Protein AF-A0A1C2E727-F1 (afdb_monomer_lite)

Organism: NCBI:txid1566387

pLDDT: mean 91.95, std 7.65, range [57.44, 98.0]

InterPro domains:
  IPR041519 RiboL-PSP-HEPN [PF18735] (39-173)

Secondary structure (DSSP, 8-state):
------HHHHHHHHHHHHHH--SSSPPPBPTTSPBTTHHHHHHHHHHHHHHHHHHHHHHHHHHHHHH-GGG-SHHHHHHHHHT-TT--S--HHHHHHHHHTTT-S-TTTT--BTTB-HHHHHHHHHHHHHHHHHHHTT-SS-EETTEE----HHHHHHHHHHHHHHHHHHHHHHHT-

Structure (mmCIF, N/CA/C/O backbone):
data_AF-A0A1C2E727-F1
#
_entry.id   AF-A0A1C2E727-F1
#
loop_
_atom_site.group_PDB
_atom_site.id
_atom_site.type_symbol
_atom_site.label_atom_id
_atom_site.label_alt_id
_atom_site.label_comp_id
_atom_site.label_asym_id
_atom_site.label_entity_id
_atom_site.label_seq_id
_atom_site.pdbx_PDB_ins_code
_atom_site.Cartn_x
_atom_site.Cartn_y
_atom_site.Cartn_z
_atom_site.occupancy
_atom_site.B_iso_or_equiv
_atom_site.auth_seq_id
_atom_site.auth_comp_id
_atom_site.auth_asym_id
_atom_site.auth_atom_id
_atom_site.pdbx_PDB_model_num
ATOM 1 N N . MET A 1 1 ? -15.795 5.345 2.503 1.00 79.62 1 MET A N 1
ATOM 2 C CA . MET A 1 1 ? -14.641 4.595 1.997 1.00 79.62 1 MET A CA 1
ATOM 3 C C . MET A 1 1 ? -13.438 5.506 2.027 1.00 79.62 1 MET A C 1
ATOM 5 O O . MET A 1 1 ? -13.539 6.637 1.556 1.00 79.62 1 MET A O 1
ATOM 9 N N . VAL A 1 2 ? -12.370 5.053 2.669 1.00 92.00 2 VAL A N 1
ATOM 10 C CA . VAL A 1 2 ? -11.060 5.699 2.676 1.00 92.00 2 VAL A CA 1
ATOM 11 C C . VAL A 1 2 ? -10.506 5.595 1.262 1.00 92.00 2 VAL A C 1
ATOM 13 O O . VAL A 1 2 ? -10.404 4.503 0.713 1.00 92.00 2 VAL A O 1
ATOM 16 N N . ASP A 1 3 ? -10.166 6.729 0.662 1.00 93.31 3 ASP A N 1
ATOM 17 C CA . ASP A 1 3 ? -9.611 6.750 -0.687 1.00 93.31 3 ASP A CA 1
ATOM 18 C C . ASP A 1 3 ? -8.081 6.634 -0.648 1.00 93.31 3 ASP A C 1
ATOM 20 O O . ASP A 1 3 ? -7.404 7.380 0.066 1.00 93.31 3 ASP A O 1
ATOM 24 N N . LEU A 1 4 ? -7.521 5.709 -1.431 1.00 96.38 4 LEU A N 1
ATOM 25 C CA . LEU A 1 4 ? -6.081 5.651 -1.667 1.00 96.38 4 LEU A CA 1
ATOM 26 C C . LEU A 1 4 ? -5.743 6.521 -2.882 1.00 96.38 4 LEU A C 1
ATOM 28 O O . LEU A 1 4 ? -5.722 6.053 -4.020 1.00 96.38 4 LEU A O 1
ATOM 32 N N . ASN A 1 5 ? -5.401 7.785 -2.632 1.00 95.06 5 ASN A N 1
ATOM 33 C CA . ASN A 1 5 ? -5.040 8.709 -3.702 1.00 95.06 5 ASN A CA 1
ATOM 34 C C . ASN A 1 5 ? -3.652 8.391 -4.298 1.00 95.06 5 ASN A C 1
ATOM 36 O O . ASN A 1 5 ? -2.617 8.811 -3.777 1.00 95.06 5 ASN A O 1
ATOM 40 N N . LEU A 1 6 ? -3.632 7.682 -5.431 1.00 97.25 6 LEU A N 1
ATOM 41 C CA . LEU A 1 6 ? -2.419 7.321 -6.179 1.00 97.25 6 LEU A CA 1
ATOM 42 C C . LEU A 1 6 ? -1.972 8.381 -7.201 1.00 97.25 6 LEU A C 1
ATOM 44 O O . LEU A 1 6 ? -1.007 8.137 -7.925 1.00 97.25 6 LEU A O 1
ATOM 48 N N . THR A 1 7 ? -2.592 9.565 -7.235 1.00 97.19 7 THR A N 1
ATOM 49 C CA . THR A 1 7 ? -2.297 10.612 -8.235 1.00 97.19 7 THR A CA 1
ATOM 50 C C . THR A 1 7 ? -0.810 10.965 -8.287 1.00 97.19 7 THR A C 1
ATOM 52 O O . THR A 1 7 ? -0.216 10.981 -9.360 1.00 97.19 7 THR A O 1
ATOM 55 N N . TYR A 1 8 ? -0.156 11.139 -7.134 1.00 95.75 8 TYR A N 1
ATOM 56 C CA . TYR A 1 8 ? 1.280 11.453 -7.081 1.00 95.75 8 TYR A CA 1
ATOM 57 C C . TYR A 1 8 ? 2.166 10.325 -7.628 1.00 95.75 8 TYR A C 1
ATOM 59 O O . TYR A 1 8 ? 3.254 10.558 -8.153 1.00 95.75 8 TYR A O 1
ATOM 67 N N . VAL A 1 9 ? 1.715 9.075 -7.513 1.00 97.50 9 VAL A N 1
ATOM 68 C CA . VAL A 1 9 ? 2.408 7.920 -8.096 1.00 97.50 9 VAL A CA 1
ATOM 69 C C . VAL A 1 9 ? 2.218 7.917 -9.609 1.00 97.50 9 VAL A C 1
ATOM 71 O O . VAL A 1 9 ? 3.176 7.661 -10.340 1.00 97.50 9 VAL A O 1
ATOM 74 N N . ASP A 1 10 ? 1.014 8.232 -10.080 1.00 98.00 10 ASP A N 1
ATOM 75 C CA . ASP A 1 10 ? 0.690 8.313 -11.503 1.00 98.00 10 ASP A CA 1
ATOM 76 C C . ASP A 1 10 ? 1.456 9.451 -12.194 1.00 98.00 10 ASP A C 1
ATOM 78 O O . ASP A 1 10 ? 2.001 9.250 -13.283 1.00 98.00 10 ASP A O 1
ATOM 82 N N . GLU A 1 11 ? 1.614 10.597 -11.529 1.00 97.31 11 GLU A N 1
ATOM 83 C CA . GLU A 1 11 ? 2.484 11.692 -11.970 1.00 97.31 11 GLU A CA 1
ATOM 84 C C . GLU A 1 11 ? 3.935 11.224 -12.137 1.00 97.31 11 GLU A C 1
ATOM 86 O O . GLU A 1 11 ? 4.536 11.427 -13.194 1.00 97.31 11 GLU A O 1
ATOM 91 N N . LEU A 1 12 ? 4.499 10.525 -11.145 1.00 96.62 12 LEU A N 1
ATOM 92 C CA . LEU A 1 12 ? 5.867 9.996 -11.225 1.00 96.62 12 LEU A CA 1
ATOM 93 C C . LEU A 1 12 ? 6.021 8.926 -12.317 1.00 96.62 12 LEU A C 1
ATOM 95 O O . LEU A 1 12 ? 7.032 8.900 -13.025 1.00 96.62 12 LEU A O 1
ATOM 99 N N . ILE A 1 13 ? 5.021 8.059 -12.497 1.00 96.25 13 ILE A N 1
ATOM 100 C CA . ILE A 1 13 ? 4.973 7.083 -13.596 1.00 96.25 13 ILE A CA 1
ATOM 101 C C . ILE A 1 13 ? 4.969 7.806 -14.945 1.00 96.25 13 ILE A C 1
ATOM 103 O O . ILE A 1 13 ? 5.679 7.383 -15.864 1.00 96.25 13 ILE A O 1
ATOM 107 N N . ASN A 1 14 ? 4.208 8.893 -15.068 1.00 95.19 14 ASN A N 1
ATOM 108 C CA . ASN A 1 14 ? 4.157 9.697 -16.280 1.00 95.19 14 ASN A CA 1
ATOM 109 C C . ASN A 1 14 ? 5.501 10.385 -16.551 1.00 95.19 14 ASN A C 1
ATOM 111 O O . ASN A 1 14 ? 6.037 10.250 -17.648 1.00 95.19 14 ASN A O 1
ATOM 115 N N . VAL A 1 15 ? 6.114 11.014 -15.543 1.00 94.06 15 VAL A N 1
ATOM 116 C CA . VAL A 1 15 ? 7.465 11.597 -15.650 1.00 94.06 15 VAL A CA 1
ATOM 117 C C . VAL A 1 15 ? 8.474 10.537 -16.096 1.00 94.06 15 VAL A C 1
ATOM 119 O O . VAL A 1 15 ? 9.246 10.764 -17.031 1.00 94.06 15 VAL A O 1
ATOM 122 N N . ARG A 1 16 ? 8.432 9.336 -15.501 1.00 92.62 16 ARG A N 1
ATOM 123 C CA . ARG A 1 16 ? 9.297 8.219 -15.905 1.00 92.62 16 ARG A CA 1
ATOM 124 C C . ARG A 1 16 ? 9.096 7.832 -17.367 1.00 92.62 16 ARG A C 1
ATOM 126 O O . ARG A 1 16 ? 10.071 7.482 -18.035 1.00 92.62 16 ARG A O 1
ATOM 133 N N . HIS A 1 17 ? 7.854 7.819 -17.831 1.00 91.00 17 HIS A N 1
ATOM 134 C CA . HIS A 1 17 ? 7.505 7.449 -19.195 1.00 91.00 17 HIS A CA 1
ATOM 135 C C . HIS A 1 17 ? 7.933 8.516 -20.210 1.00 91.00 17 HIS A C 1
ATOM 137 O O . HIS A 1 17 ? 8.513 8.173 -21.236 1.00 91.00 17 HIS A O 1
ATOM 143 N N . VAL A 1 18 ? 7.693 9.794 -19.915 1.00 89.62 18 VAL A N 1
ATOM 144 C CA . VAL A 1 18 ? 8.036 10.923 -20.793 1.00 89.62 18 VAL A CA 1
ATOM 145 C C . VAL A 1 18 ? 9.549 11.067 -20.946 1.00 89.62 18 VAL A C 1
ATOM 147 O O . VAL A 1 18 ? 10.03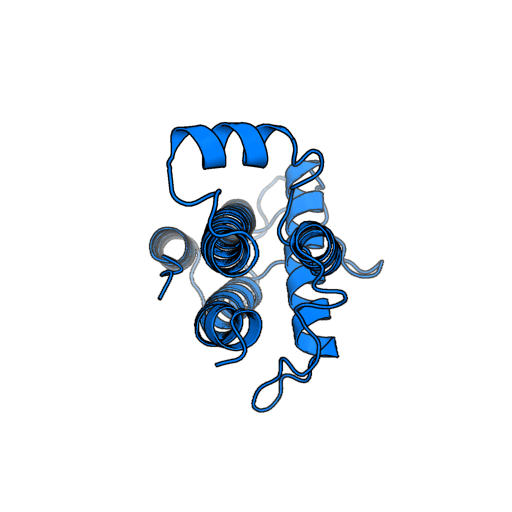7 11.184 -22.065 1.00 89.62 18 VAL A O 1
ATOM 150 N N . LEU A 1 19 ? 10.304 11.017 -19.844 1.00 88.00 19 LEU A N 1
ATOM 151 C CA . LEU A 1 19 ? 11.746 11.293 -19.874 1.00 88.00 19 LEU A CA 1
ATOM 152 C C . LEU A 1 19 ? 12.589 10.136 -20.413 1.00 88.00 19 LEU A C 1
ATOM 154 O O . LEU A 1 19 ? 13.632 10.365 -21.017 1.00 88.00 19 LEU A O 1
ATOM 158 N N . HIS A 1 20 ? 12.175 8.890 -20.168 1.00 87.12 20 HIS A N 1
ATOM 159 C CA . HIS A 1 20 ? 13.013 7.724 -20.470 1.00 87.12 20 HIS A CA 1
ATOM 160 C C . HIS A 1 20 ? 12.231 6.570 -21.118 1.00 87.12 20 HIS A C 1
ATOM 162 O O . HIS A 1 20 ? 12.625 5.403 -21.003 1.00 87.12 20 HIS A O 1
ATOM 168 N N . GLY A 1 21 ? 11.090 6.877 -21.742 1.00 82.81 21 GLY A N 1
ATOM 169 C CA . GLY A 1 21 ? 10.256 5.946 -22.503 1.00 82.81 21 GLY A CA 1
ATOM 170 C C . GLY A 1 21 ? 9.582 4.834 -21.688 1.00 82.81 21 GLY A C 1
ATOM 171 O O . GLY A 1 21 ? 9.673 4.750 -20.461 1.00 82.81 21 GLY A O 1
ATOM 172 N N . GLY A 1 22 ? 8.911 3.933 -22.412 1.00 70.69 22 GLY A N 1
ATOM 173 C CA . GLY A 1 22 ? 8.257 2.735 -21.868 1.00 70.69 22 GLY A CA 1
ATOM 174 C C . GLY A 1 22 ? 8.207 1.541 -22.830 1.00 70.69 22 GLY A C 1
ATOM 175 O O . GLY A 1 22 ? 7.514 0.565 -22.550 1.00 70.69 22 GLY A O 1
ATOM 176 N N . ALA A 1 23 ? 8.913 1.623 -23.963 1.00 66.56 23 ALA A N 1
ATOM 177 C CA . ALA A 1 23 ? 8.932 0.593 -24.999 1.00 66.56 23 ALA A CA 1
ATOM 178 C C . ALA A 1 23 ? 9.834 -0.604 -24.632 1.00 66.56 23 ALA A C 1
ATOM 180 O O . ALA A 1 23 ? 10.601 -0.562 -23.669 1.00 66.56 23 ALA A O 1
ATOM 181 N N . ARG A 1 24 ? 9.747 -1.689 -25.418 1.00 57.44 24 ARG A N 1
ATOM 182 C CA . ARG A 1 24 ? 10.639 -2.854 -25.296 1.00 57.44 24 ARG A CA 1
ATOM 183 C C . ARG A 1 24 ? 12.097 -2.417 -25.477 1.00 57.44 24 ARG A C 1
ATOM 185 O O . ARG A 1 24 ? 12.472 -1.933 -26.536 1.00 57.44 24 ARG A O 1
ATOM 192 N N . GLY A 1 25 ? 12.906 -2.630 -24.445 1.00 62.78 25 GLY A N 1
ATOM 193 C CA . GLY A 1 25 ? 14.319 -2.265 -24.413 1.00 62.78 25 GLY A CA 1
ATOM 194 C C . GLY A 1 25 ? 14.719 -1.859 -23.001 1.00 62.78 25 GLY A C 1
ATOM 195 O O . GLY A 1 25 ? 13.937 -1.254 -22.269 1.00 62.78 25 GLY A O 1
ATOM 196 N N . ALA A 1 26 ? 15.914 -2.245 -22.568 1.00 63.97 26 ALA A N 1
ATOM 197 C CA . ALA A 1 26 ? 16.374 -1.887 -21.237 1.00 63.97 26 ALA A CA 1
ATOM 198 C C . ALA A 1 26 ? 16.909 -0.436 -21.264 1.00 63.97 26 ALA A C 1
ATOM 200 O O . ALA A 1 26 ? 17.726 -0.144 -22.137 1.00 63.97 26 ALA A O 1
ATOM 201 N N . PRO A 1 27 ? 16.497 0.462 -20.343 1.00 74.56 27 PRO A N 1
ATOM 202 C CA . PRO A 1 27 ? 16.950 1.856 -20.348 1.00 74.56 27 PRO A CA 1
ATOM 203 C C . PRO A 1 27 ? 18.476 1.951 -20.299 1.00 74.56 27 PRO A C 1
ATOM 205 O O . PRO A 1 27 ? 19.122 1.073 -19.705 1.00 74.56 27 PRO A O 1
ATOM 208 N N . LYS A 1 28 ? 19.038 3.001 -20.908 1.00 80.25 28 LYS A N 1
ATOM 209 C CA . LYS A 1 28 ? 20.487 3.217 -20.994 1.00 80.25 28 LYS A CA 1
ATOM 210 C C . LYS A 1 28 ? 21.113 3.179 -19.595 1.00 80.25 28 LYS A C 1
ATOM 212 O O . LYS A 1 28 ? 20.504 3.633 -18.624 1.00 80.25 28 LYS A O 1
ATOM 217 N N . LYS A 1 29 ? 22.309 2.591 -19.486 1.00 81.06 29 LYS A N 1
ATOM 218 C CA . LYS A 1 29 ? 23.111 2.703 -18.264 1.00 81.06 29 LYS A CA 1
ATOM 219 C C . LYS A 1 29 ? 23.775 4.080 -18.223 1.00 81.06 29 LYS A C 1
ATOM 221 O O . LYS A 1 29 ? 24.360 4.493 -19.222 1.00 81.06 29 LYS A O 1
ATOM 226 N N . VAL A 1 30 ? 23.668 4.764 -17.095 1.00 81.56 30 VAL A N 1
ATOM 227 C CA . VAL A 1 30 ? 24.404 6.004 -16.812 1.00 81.56 30 VAL A CA 1
ATOM 228 C C . VAL A 1 30 ? 25.777 5.675 -16.210 1.00 81.56 30 VAL A C 1
ATOM 230 O O . VAL A 1 30 ? 26.072 4.509 -15.940 1.00 81.56 30 VAL A O 1
ATOM 233 N N . GLU A 1 31 ? 26.634 6.686 -16.046 1.00 73.12 31 GLU A N 1
ATOM 234 C CA . GLU A 1 31 ? 28.042 6.529 -15.635 1.00 73.12 31 GLU A CA 1
ATOM 235 C C . GLU A 1 31 ? 28.219 5.795 -14.298 1.00 73.12 31 GLU A C 1
ATOM 237 O O . GLU A 1 31 ? 29.166 5.032 -14.137 1.00 73.12 31 GLU A O 1
ATOM 242 N N . ASP A 1 32 ? 27.267 5.941 -13.373 1.00 71.88 32 ASP A N 1
ATOM 243 C CA . ASP A 1 32 ? 27.265 5.253 -12.074 1.00 71.88 32 ASP A CA 1
ATOM 244 C C . ASP A 1 32 ? 26.849 3.764 -12.151 1.00 71.88 32 ASP A C 1
ATOM 246 O O . ASP A 1 32 ? 26.726 3.081 -11.133 1.00 71.88 32 ASP A O 1
ATOM 250 N N . GLY A 1 33 ? 26.601 3.244 -13.359 1.00 71.88 33 GLY A N 1
ATOM 251 C CA . GLY A 1 33 ? 26.179 1.867 -13.616 1.00 71.88 33 GLY A CA 1
ATOM 252 C C . GLY A 1 33 ? 24.683 1.604 -13.410 1.00 71.88 33 GLY A C 1
ATOM 253 O O . GLY A 1 33 ? 24.203 0.519 -13.774 1.00 71.88 33 GLY A O 1
ATOM 254 N N . SER A 1 34 ? 23.927 2.572 -12.884 1.00 75.94 34 SER A N 1
ATOM 255 C CA . SER A 1 34 ? 22.469 2.512 -12.786 1.00 75.94 34 SER A CA 1
ATOM 256 C C . SER A 1 34 ? 21.808 2.730 -14.150 1.00 75.94 34 SER A C 1
ATOM 258 O O . SER A 1 34 ? 22.459 3.023 -15.152 1.00 75.94 34 SER A O 1
ATOM 260 N N . ARG A 1 35 ? 20.492 2.512 -14.231 1.00 82.19 35 ARG A N 1
ATOM 261 C CA . ARG A 1 35 ? 19.719 2.723 -15.463 1.00 82.19 35 ARG A CA 1
ATOM 262 C C . ARG A 1 35 ? 18.955 4.035 -15.394 1.00 82.19 35 ARG A C 1
ATOM 264 O O . ARG A 1 35 ? 18.420 4.381 -14.343 1.00 82.19 35 ARG A O 1
ATOM 271 N N . GLU A 1 36 ? 18.808 4.701 -16.531 1.00 85.50 36 GLU A N 1
ATOM 272 C CA . GLU A 1 36 ? 17.997 5.914 -16.640 1.00 85.50 36 GLU A CA 1
ATOM 273 C C . GLU A 1 36 ? 16.581 5.725 -16.065 1.00 85.50 36 GLU A C 1
ATOM 275 O O . GLU A 1 36 ? 15.877 4.733 -16.321 1.00 85.50 36 GLU A O 1
ATOM 280 N N . GLY A 1 37 ? 16.176 6.689 -15.239 1.00 87.44 37 GLY A N 1
ATOM 281 C CA . GLY A 1 37 ? 14.914 6.682 -14.508 1.00 87.44 37 GLY A CA 1
ATOM 282 C C . GLY A 1 37 ? 14.828 5.668 -13.361 1.00 87.44 37 GLY A C 1
ATOM 283 O O . GLY A 1 37 ? 13.730 5.437 -12.853 1.00 87.44 37 GLY A O 1
ATOM 284 N N . ALA A 1 38 ? 15.938 5.053 -12.933 1.00 89.62 38 ALA A N 1
ATOM 285 C CA . ALA A 1 38 ? 15.959 4.206 -11.738 1.00 89.62 38 ALA A CA 1
ATOM 286 C C . ALA A 1 38 ? 15.593 4.994 -10.470 1.00 89.62 38 ALA A C 1
ATOM 288 O O . ALA A 1 38 ? 14.845 4.485 -9.637 1.00 89.62 38 ALA A O 1
ATOM 289 N N . SER A 1 39 ? 16.060 6.239 -10.346 1.00 91.75 39 SER A N 1
ATOM 290 C CA . SER A 1 39 ? 15.694 7.144 -9.249 1.00 91.75 39 SER A CA 1
ATOM 291 C C . SER A 1 39 ? 14.188 7.421 -9.211 1.00 91.75 39 SER A C 1
ATOM 293 O O . SER A 1 39 ? 13.585 7.320 -8.147 1.00 91.75 39 SER A O 1
ATOM 295 N N . ILE A 1 40 ? 13.566 7.663 -10.370 1.00 94.56 40 ILE A N 1
ATOM 296 C CA . ILE A 1 40 ? 12.116 7.888 -10.480 1.00 94.56 40 ILE A CA 1
ATOM 297 C C . ILE A 1 40 ? 11.339 6.610 -10.128 1.00 94.56 40 ILE A C 1
ATOM 299 O O . ILE A 1 40 ? 10.371 6.649 -9.380 1.00 94.56 40 ILE A O 1
ATOM 303 N N . ASN A 1 41 ? 11.790 5.433 -10.575 1.00 95.06 41 ASN A N 1
ATOM 304 C CA . ASN A 1 41 ? 11.152 4.177 -10.160 1.00 95.06 41 ASN A CA 1
ATOM 305 C C .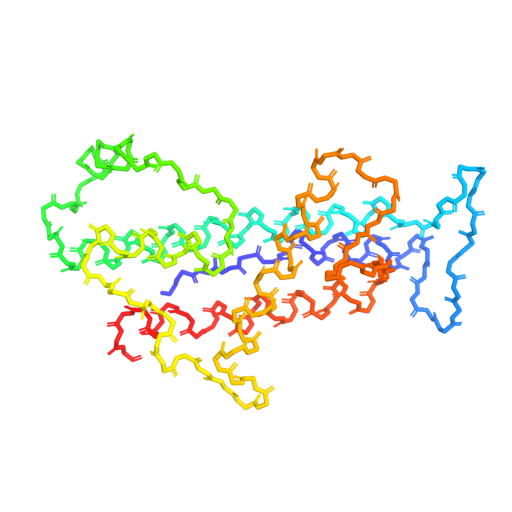 ASN A 1 41 ? 11.236 3.973 -8.638 1.00 95.06 41 ASN A C 1
ATOM 307 O O . ASN A 1 41 ? 10.275 3.519 -8.014 1.00 95.06 41 ASN A O 1
ATOM 311 N N . ARG A 1 42 ? 12.383 4.299 -8.028 1.00 95.69 42 ARG A N 1
ATOM 312 C CA . ARG A 1 42 ? 12.560 4.227 -6.573 1.00 95.69 42 ARG A CA 1
ATOM 313 C C . ARG A 1 42 ? 11.638 5.211 -5.848 1.00 95.69 42 ARG A C 1
ATOM 315 O O . ARG A 1 42 ? 11.020 4.814 -4.862 1.00 95.69 42 ARG A O 1
ATOM 322 N N . SER A 1 43 ? 11.487 6.441 -6.345 1.00 96.69 43 SER A N 1
ATOM 323 C CA . SER A 1 43 ? 10.571 7.418 -5.744 1.00 96.69 43 SER A CA 1
ATOM 324 C C . SER A 1 43 ? 9.112 6.966 -5.826 1.00 96.69 43 SER A C 1
ATOM 326 O O . SER A 1 43 ? 8.401 7.113 -4.835 1.00 96.69 43 SER A O 1
ATOM 328 N N . CYS A 1 44 ? 8.686 6.307 -6.914 1.00 97.62 44 CYS A N 1
ATOM 329 C CA . CYS A 1 44 ? 7.351 5.701 -6.985 1.00 97.62 44 CYS A CA 1
ATOM 330 C C . CYS A 1 44 ? 7.111 4.704 -5.841 1.00 97.62 44 CYS A C 1
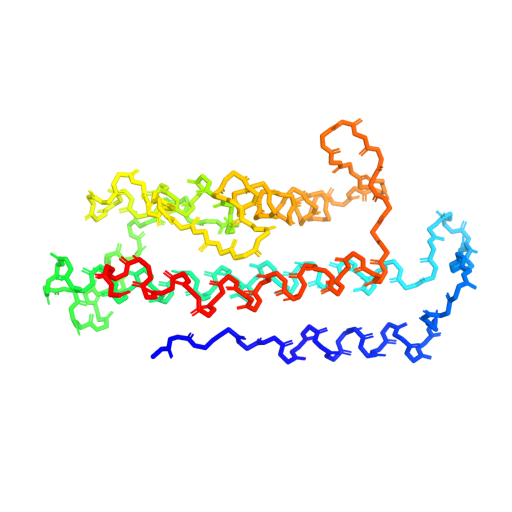ATOM 332 O O . CYS A 1 44 ? 6.045 4.717 -5.235 1.00 97.62 44 CYS A O 1
ATOM 334 N N . VAL A 1 45 ? 8.085 3.839 -5.525 1.00 97.50 45 VAL A N 1
ATOM 335 C CA . VAL A 1 45 ? 7.950 2.854 -4.432 1.00 97.50 45 VAL A CA 1
ATOM 336 C C . VAL A 1 45 ? 7.851 3.533 -3.070 1.00 97.50 45 VAL A C 1
ATOM 338 O O . VAL A 1 45 ? 7.011 3.148 -2.257 1.00 97.50 45 VAL A O 1
ATOM 341 N N . VAL A 1 46 ? 8.690 4.540 -2.820 1.00 96.62 46 VAL A N 1
ATOM 342 C CA . VAL A 1 46 ? 8.658 5.302 -1.564 1.00 96.62 46 VAL A CA 1
ATOM 343 C C . VAL A 1 46 ? 7.312 6.013 -1.405 1.00 96.62 46 VAL A C 1
ATOM 345 O O . VAL A 1 46 ? 6.687 5.880 -0.354 1.00 96.62 46 VAL A O 1
ATOM 348 N N . MET A 1 47 ? 6.832 6.679 -2.460 1.00 97.56 47 MET A N 1
ATOM 349 C CA . MET A 1 47 ? 5.537 7.365 -2.475 1.00 97.56 47 MET A CA 1
ATOM 350 C C . MET A 1 47 ? 4.373 6.386 -2.263 1.00 97.56 47 MET A C 1
ATOM 352 O O . MET A 1 47 ? 3.563 6.589 -1.364 1.00 97.56 47 MET A O 1
ATOM 356 N N . MET A 1 48 ? 4.326 5.275 -3.010 1.00 97.50 48 MET A N 1
ATOM 357 C CA . MET A 1 48 ? 3.294 4.239 -2.842 1.00 97.50 48 MET A CA 1
ATOM 358 C C . MET A 1 48 ? 3.266 3.670 -1.421 1.00 97.50 48 MET A C 1
ATOM 360 O O . MET A 1 48 ? 2.193 3.483 -0.857 1.00 97.50 48 MET A O 1
ATOM 364 N N . SER A 1 49 ? 4.433 3.390 -0.832 1.00 97.06 49 SER A N 1
ATOM 365 C CA . SER A 1 49 ? 4.527 2.869 0.536 1.00 97.06 49 SER A CA 1
ATOM 366 C C . SER A 1 49 ? 4.005 3.878 1.562 1.00 97.06 49 SER A C 1
ATOM 368 O O . SER A 1 49 ? 3.300 3.477 2.483 1.00 97.06 49 SER A O 1
ATOM 370 N N . ALA A 1 50 ? 4.300 5.170 1.394 1.00 95.94 50 ALA A N 1
ATOM 371 C CA . ALA A 1 50 ? 3.793 6.222 2.274 1.00 95.94 50 ALA A CA 1
ATOM 372 C C . ALA A 1 50 ? 2.267 6.384 2.167 1.00 95.94 50 ALA A C 1
ATOM 374 O O . ALA A 1 50 ? 1.585 6.444 3.188 1.00 95.94 50 ALA A O 1
ATOM 375 N N . LEU A 1 51 ? 1.724 6.385 0.946 1.00 97.25 51 LEU A N 1
ATOM 376 C CA . LEU A 1 51 ? 0.281 6.484 0.708 1.00 97.25 51 LEU A CA 1
ATOM 377 C C . LEU A 1 51 ? -0.472 5.272 1.273 1.00 97.25 51 LEU A C 1
ATOM 379 O O . LEU A 1 51 ? -1.470 5.444 1.966 1.00 97.25 51 LEU A O 1
ATOM 383 N N . LEU A 1 52 ? 0.039 4.053 1.062 1.00 97.75 52 LEU A N 1
ATOM 384 C CA . LEU A 1 52 ? -0.531 2.841 1.664 1.00 97.75 52 LEU A CA 1
ATOM 385 C C . LEU A 1 52 ? -0.465 2.865 3.194 1.00 97.75 52 LEU A C 1
ATOM 387 O O . LEU A 1 52 ? -1.387 2.390 3.849 1.00 97.75 52 LEU A O 1
ATOM 391 N N . GLN A 1 53 ? 0.609 3.411 3.771 1.00 95.94 53 GLN A N 1
ATOM 392 C CA . GLN A 1 53 ? 0.725 3.565 5.219 1.00 95.94 53 GLN A CA 1
ATOM 393 C C . GLN A 1 53 ? -0.369 4.487 5.770 1.00 95.94 53 GLN A C 1
ATOM 395 O O . GLN A 1 53 ? -1.017 4.135 6.753 1.00 95.94 53 GLN A O 1
ATOM 400 N N . ALA A 1 54 ? -0.590 5.638 5.132 1.00 95.62 54 ALA A N 1
ATOM 401 C CA . ALA A 1 54 ? -1.645 6.570 5.521 1.00 95.62 54 ALA A CA 1
ATOM 402 C C . ALA A 1 54 ? -3.040 5.941 5.360 1.00 95.62 54 ALA A C 1
ATOM 404 O O . ALA A 1 54 ? -3.811 5.914 6.313 1.00 95.62 54 ALA A O 1
ATOM 405 N N . TYR A 1 55 ? -3.310 5.325 4.205 1.00 97.81 55 TYR A N 1
ATOM 406 C CA . TYR A 1 55 ? -4.567 4.625 3.936 1.00 97.81 55 TYR A CA 1
ATOM 407 C C . TYR A 1 55 ? -4.884 3.560 4.998 1.00 97.81 55 TYR A C 1
ATOM 409 O O . TYR A 1 55 ? -5.973 3.554 5.566 1.00 97.81 55 TYR A O 1
ATOM 417 N N . VAL A 1 56 ? -3.932 2.676 5.326 1.00 97.56 56 VAL A N 1
ATOM 418 C CA . VAL A 1 56 ? -4.175 1.631 6.336 1.00 97.56 56 VAL A CA 1
ATOM 419 C C . VAL A 1 56 ? -4.386 2.230 7.727 1.00 97.56 56 VAL A C 1
ATOM 421 O O . VAL A 1 56 ? -5.199 1.714 8.491 1.00 97.56 56 VAL A O 1
ATOM 424 N N . GLN A 1 57 ? -3.685 3.314 8.062 1.00 96.00 57 GLN A N 1
ATOM 425 C CA . GLN A 1 57 ? -3.895 4.024 9.322 1.00 96.00 57 GLN A CA 1
ATOM 426 C C . GLN A 1 57 ? -5.320 4.589 9.423 1.00 96.00 57 GLN A C 1
ATOM 428 O O . GLN A 1 57 ? -5.932 4.492 10.488 1.00 96.00 57 GLN A O 1
ATOM 433 N N . ASP A 1 58 ? -5.867 5.119 8.332 1.00 96.69 58 ASP A N 1
ATOM 434 C CA . ASP A 1 58 ? -7.239 5.628 8.295 1.00 96.69 58 ASP A CA 1
ATOM 435 C C . ASP A 1 58 ? -8.271 4.495 8.389 1.00 96.69 58 ASP A C 1
ATOM 437 O O . ASP A 1 58 ? -9.203 4.585 9.190 1.00 96.69 58 ASP A O 1
ATOM 441 N N . VAL A 1 59 ? -8.073 3.380 7.674 1.00 97.94 59 VAL A N 1
ATOM 442 C CA . VAL A 1 59 ? -8.928 2.182 7.815 1.00 97.94 59 VAL A CA 1
ATOM 443 C C . VAL A 1 59 ? -8.889 1.653 9.249 1.00 97.94 59 VAL A C 1
ATOM 445 O O . VAL A 1 59 ? -9.929 1.347 9.837 1.00 97.94 59 VAL A O 1
ATOM 448 N N . PHE A 1 60 ? -7.700 1.592 9.852 1.00 97.00 60 PHE A N 1
ATOM 449 C CA . PHE A 1 60 ? -7.545 1.202 11.248 1.00 97.00 60 PHE A CA 1
ATOM 450 C C . PHE A 1 60 ? -8.275 2.163 12.191 1.00 97.00 60 PHE A C 1
ATOM 452 O O . PHE A 1 60 ? -8.929 1.690 13.114 1.00 97.00 60 PHE A O 1
ATOM 459 N N . LYS A 1 61 ? -8.225 3.484 11.962 1.00 96.50 61 LYS A N 1
ATOM 460 C CA . LYS A 1 61 ? -8.982 4.466 12.761 1.00 96.50 61 LYS A CA 1
ATOM 461 C C . LYS A 1 61 ? -10.475 4.152 12.753 1.00 96.50 61 LYS A C 1
ATOM 463 O O . LYS A 1 61 ? -11.088 4.135 13.819 1.00 96.50 61 LYS A O 1
ATOM 468 N N . ILE A 1 62 ? -11.045 3.862 11.584 1.00 96.62 62 ILE A N 1
ATOM 469 C CA . ILE A 1 62 ? -12.466 3.504 11.457 1.00 96.62 62 ILE A CA 1
ATOM 470 C C . ILE A 1 62 ? -12.766 2.230 12.259 1.00 96.62 62 ILE A C 1
ATOM 472 O O . ILE A 1 62 ? -13.654 2.239 13.113 1.00 96.62 62 ILE A O 1
ATOM 476 N N . CYS A 1 63 ? -11.983 1.167 12.055 1.00 97.00 63 CYS A N 1
ATOM 477 C CA . CYS A 1 63 ? -12.170 -0.107 12.757 1.00 97.00 63 CYS A CA 1
ATOM 478 C C . CYS A 1 63 ? -11.997 0.040 14.280 1.00 97.00 63 CYS A C 1
ATOM 480 O O . CYS A 1 63 ? -12.746 -0.544 15.061 1.00 97.00 63 CYS A O 1
ATOM 482 N N . ALA A 1 64 ? -11.032 0.849 14.718 1.00 96.38 64 ALA A N 1
ATOM 483 C CA . ALA A 1 64 ? -10.765 1.105 16.126 1.00 96.38 64 ALA A CA 1
ATOM 484 C C . ALA A 1 64 ? -11.909 1.869 16.797 1.00 96.38 64 ALA A C 1
ATOM 486 O O . ALA A 1 64 ? -12.277 1.521 17.913 1.00 96.38 64 ALA A O 1
ATOM 487 N N . ILE A 1 65 ? -12.503 2.863 16.130 1.00 96.12 65 ILE A N 1
ATOM 488 C CA . ILE A 1 65 ? -13.681 3.578 16.646 1.00 96.12 65 ILE A CA 1
ATOM 489 C C . ILE A 1 65 ? -14.892 2.639 16.722 1.00 96.12 65 ILE A C 1
ATOM 491 O O . ILE A 1 65 ? -15.648 2.706 17.688 1.00 96.12 65 ILE A O 1
ATOM 495 N N . GLN A 1 66 ? -15.063 1.734 15.755 1.00 94.94 66 GLN A N 1
ATOM 496 C CA . GLN A 1 66 ? -16.132 0.732 15.802 1.00 94.94 66 GLN A CA 1
ATOM 497 C C . GLN A 1 66 ? -15.951 -0.252 16.969 1.00 94.94 66 GLN A C 1
ATOM 499 O O . GLN A 1 66 ? -16.916 -0.562 17.663 1.00 94.94 66 GLN A O 1
ATOM 504 N N . ALA A 1 67 ? -14.724 -0.720 17.209 1.00 94.94 67 ALA A N 1
ATOM 505 C CA . ALA A 1 67 ? -14.414 -1.635 18.308 1.00 94.94 67 ALA A CA 1
ATOM 506 C C . ALA A 1 67 ? -14.422 -0.944 19.685 1.00 94.94 67 ALA A C 1
ATOM 508 O O . ALA A 1 67 ? -14.799 -1.548 20.689 1.00 94.94 67 ALA A O 1
ATOM 509 N N . LEU A 1 68 ? -14.003 0.322 19.740 1.00 95.00 68 LEU A N 1
ATOM 510 C CA . LEU A 1 68 ? -13.854 1.131 20.949 1.00 95.00 68 LEU A CA 1
ATOM 511 C C . LEU A 1 68 ? -14.529 2.501 20.737 1.00 95.00 68 LEU A C 1
ATOM 513 O O . LEU A 1 68 ? -13.846 3.493 20.464 1.00 95.00 68 LEU A O 1
ATOM 517 N N . PRO A 1 69 ? -15.864 2.602 20.904 1.00 95.00 69 PRO A N 1
ATOM 518 C CA . PRO A 1 69 ? -16.622 3.821 20.589 1.00 95.00 69 PRO A CA 1
ATOM 519 C C . PRO A 1 69 ? -16.194 5.083 21.352 1.00 95.00 69 PRO A C 1
ATOM 521 O O . PRO A 1 69 ? -16.489 6.197 20.927 1.00 95.00 69 PRO A O 1
ATOM 524 N N . THR A 1 70 ? -15.469 4.934 22.463 1.00 95.38 70 THR A N 1
ATOM 525 C CA . THR A 1 70 ?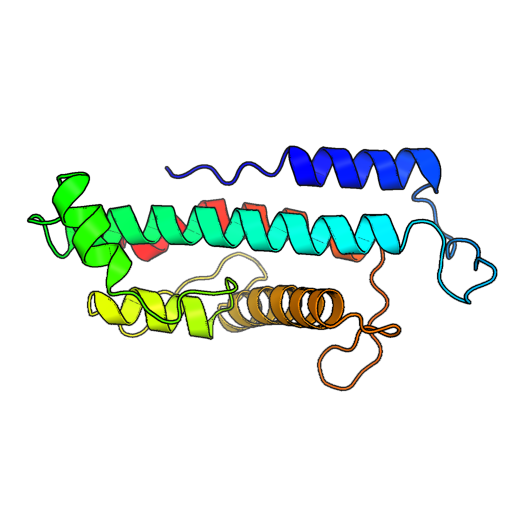 -14.896 6.051 23.231 1.00 95.38 70 THR A CA 1
ATOM 526 C C . THR A 1 70 ? -13.775 6.790 22.491 1.00 95.38 70 THR A C 1
ATOM 528 O O . THR A 1 70 ? -13.416 7.896 22.891 1.00 95.38 70 THR A O 1
ATOM 531 N N . LEU A 1 71 ? -13.238 6.230 21.399 1.00 95.12 71 LEU A N 1
ATOM 532 C CA . LEU A 1 71 ? -12.206 6.849 20.555 1.00 95.12 71 LEU A CA 1
ATOM 533 C C . LEU A 1 71 ? -12.757 7.884 19.550 1.00 95.12 71 LEU A C 1
ATOM 535 O O . LEU A 1 71 ? -12.016 8.366 18.697 1.00 95.12 71 LEU A O 1
ATOM 539 N N . ASN A 1 72 ? -14.044 8.229 19.624 1.00 92.44 72 ASN A N 1
ATOM 540 C CA . ASN A 1 72 ? -14.763 9.031 18.627 1.00 92.44 72 ASN A CA 1
ATOM 541 C C . ASN A 1 72 ? -14.419 10.536 18.581 1.00 92.44 72 ASN A C 1
ATOM 543 O O . ASN A 1 72 ? -14.907 11.232 17.694 1.00 92.44 72 ASN A O 1
ATOM 547 N N . THR A 1 73 ? -13.601 11.053 19.502 1.00 95.38 73 THR A N 1
ATOM 548 C CA . THR A 1 73 ? -13.125 12.447 19.466 1.00 95.38 73 THR A CA 1
ATOM 549 C C . THR A 1 73 ? -11.661 12.511 19.049 1.00 95.38 73 THR A C 1
ATOM 551 O O . THR A 1 73 ? -10.861 11.656 19.434 1.00 95.38 73 THR A O 1
ATOM 554 N N . ASP A 1 74 ? -11.269 13.558 18.319 1.00 93.94 74 ASP A N 1
ATOM 555 C CA . ASP A 1 74 ? -9.889 13.693 17.831 1.00 93.94 74 ASP A CA 1
ATOM 556 C C . ASP A 1 74 ? -8.854 13.764 18.962 1.00 93.94 74 ASP A C 1
ATOM 558 O O . ASP A 1 74 ? -7.755 13.230 18.821 1.00 93.94 74 ASP A O 1
ATOM 562 N N . ALA A 1 75 ? -9.203 14.358 20.108 1.00 96.00 75 ALA A N 1
ATOM 563 C CA . ALA A 1 75 ? -8.316 14.426 21.269 1.00 96.00 75 ALA A CA 1
ATOM 564 C C . ALA A 1 75 ? -8.043 13.036 21.870 1.00 96.00 75 ALA A C 1
ATOM 566 O O . ALA A 1 75 ? -6.891 12.696 22.155 1.00 96.00 75 ALA A O 1
ATOM 567 N N . VAL A 1 76 ? -9.088 12.216 22.031 1.00 95.62 76 VAL A N 1
ATOM 568 C CA . VAL A 1 76 ? -8.950 10.849 22.554 1.00 95.62 76 VAL A CA 1
ATOM 569 C C . VAL A 1 76 ? -8.243 9.959 21.534 1.00 95.62 76 VAL A C 1
ATOM 571 O O . VAL A 1 76 ? -7.328 9.222 21.905 1.00 95.62 76 VAL A O 1
ATOM 574 N N . TRP A 1 77 ? -8.588 10.080 20.249 1.00 95.31 77 TRP A N 1
ATOM 575 C CA . TRP A 1 77 ? -7.889 9.389 19.168 1.00 95.31 77 TRP A CA 1
ATOM 576 C C . TRP A 1 77 ? -6.395 9.722 19.149 1.00 95.31 77 TRP A C 1
ATOM 578 O O . TRP A 1 77 ? -5.569 8.814 19.120 1.00 95.31 77 TRP A O 1
ATOM 588 N N . ALA A 1 78 ? -6.022 11.002 19.217 1.00 94.19 78 ALA A N 1
ATOM 589 C CA . ALA A 1 78 ? -4.622 11.418 19.219 1.00 94.19 78 ALA A CA 1
ATOM 590 C C . ALA A 1 78 ? -3.859 10.858 20.431 1.00 94.19 78 ALA A C 1
ATOM 592 O O . ALA A 1 78 ? -2.724 10.395 20.289 1.00 94.19 78 ALA A O 1
ATOM 593 N N . ALA A 1 79 ? -4.482 10.853 21.614 1.00 94.56 79 ALA A N 1
ATOM 594 C CA . ALA A 1 79 ? -3.898 10.266 22.818 1.00 94.56 79 ALA A CA 1
ATOM 595 C C . ALA A 1 79 ? -3.704 8.745 22.689 1.00 94.56 79 ALA A C 1
ATOM 597 O O . ALA A 1 79 ? -2.640 8.237 23.050 1.00 94.56 79 ALA A O 1
ATOM 598 N N . TYR A 1 80 ? -4.693 8.036 22.137 1.00 94.19 80 TYR A N 1
ATOM 599 C CA . TYR A 1 80 ? -4.632 6.601 21.854 1.00 94.19 80 TYR A CA 1
ATOM 600 C C . TYR A 1 80 ? -3.552 6.274 20.814 1.00 94.19 80 TYR A C 1
ATOM 602 O O . TYR A 1 80 ? -2.670 5.450 21.064 1.00 94.19 80 TYR A O 1
ATOM 610 N N . TRP A 1 81 ? -3.556 6.978 19.681 1.00 93.56 81 TRP A N 1
ATOM 611 C CA . TRP A 1 81 ? -2.602 6.793 18.589 1.00 93.56 81 TRP A CA 1
ATOM 612 C C . TRP A 1 81 ? -1.157 7.047 19.024 1.00 93.56 81 TRP A C 1
ATOM 614 O O . TRP A 1 81 ? -0.252 6.317 18.630 1.00 93.56 81 TRP A O 1
ATOM 624 N N . LYS A 1 82 ? -0.920 8.012 19.921 1.00 91.31 82 LYS A N 1
ATOM 625 C CA . LYS A 1 82 ? 0.412 8.273 20.493 1.00 91.31 82 LYS A CA 1
ATOM 626 C C . LYS A 1 82 ? 1.000 7.063 21.235 1.00 91.31 82 LYS A C 1
ATOM 628 O O . LYS A 1 82 ? 2.222 6.953 21.339 1.00 91.31 82 LYS A O 1
ATOM 633 N N . GLN A 1 83 ? 0.163 6.155 21.739 1.00 89.38 83 GLN A N 1
ATOM 634 C CA . GLN A 1 83 ? 0.613 4.917 22.386 1.00 89.38 83 GLN A CA 1
ATOM 635 C C . GLN A 1 83 ? 0.949 3.802 21.384 1.00 89.38 83 GLN A C 1
ATOM 637 O O . GLN A 1 83 ? 1.567 2.805 21.765 1.00 89.38 83 GLN A O 1
ATOM 642 N N . MET A 1 84 ? 0.607 3.967 20.101 1.00 84.69 84 MET A N 1
ATOM 643 C CA . MET A 1 84 ? 0.861 2.994 19.033 1.00 84.69 84 MET A CA 1
ATOM 644 C C . MET A 1 84 ? 2.311 3.068 18.553 1.00 84.69 84 MET A C 1
ATOM 646 O O . MET A 1 84 ? 2.623 3.443 17.422 1.00 84.69 84 MET A O 1
ATOM 650 N N . LYS A 1 85 ? 3.236 2.698 19.443 1.00 78.50 85 LYS A N 1
ATOM 651 C CA . LYS A 1 85 ? 4.647 2.514 19.093 1.00 78.50 85 LYS A CA 1
ATOM 652 C C . LYS A 1 85 ? 4.784 1.367 18.091 1.00 78.50 85 LYS A C 1
ATOM 654 O O . LYS A 1 85 ? 4.159 0.321 18.249 1.00 78.50 85 LYS A O 1
ATOM 659 N N . GLY A 1 86 ? 5.653 1.548 17.100 1.00 71.62 86 GLY A N 1
ATOM 660 C CA . GLY A 1 86 ? 5.997 0.498 16.138 1.00 71.62 86 GLY A CA 1
ATOM 661 C C . GLY A 1 86 ? 5.104 0.428 14.899 1.00 71.62 86 GLY A C 1
ATOM 662 O O . GLY A 1 86 ? 5.363 -0.417 14.046 1.00 71.62 86 GLY A O 1
ATOM 663 N N . TRP A 1 87 ? 4.114 1.319 14.739 1.00 86.50 87 TRP A N 1
ATOM 664 C CA . TRP A 1 87 ? 3.514 1.514 13.419 1.00 86.50 87 TRP A CA 1
ATOM 665 C C . TRP A 1 87 ? 4.562 2.102 12.468 1.00 86.50 87 TRP A C 1
ATOM 667 O O . TRP A 1 87 ? 5.198 3.114 12.765 1.00 86.50 87 TRP A O 1
ATOM 677 N N . GLY A 1 88 ? 4.781 1.422 11.348 1.00 85.44 88 GLY A N 1
ATOM 678 C CA . GLY A 1 88 ? 5.849 1.721 10.405 1.00 85.44 88 GLY A CA 1
ATOM 679 C C . GLY A 1 88 ? 5.390 1.472 8.979 1.00 85.44 88 GLY A C 1
ATOM 680 O O . GLY A 1 88 ? 4.274 1.814 8.611 1.00 85.44 88 GLY A O 1
ATOM 681 N N . ASN A 1 89 ? 6.254 0.870 8.163 1.00 91.31 89 ASN A N 1
ATOM 682 C CA . ASN A 1 89 ? 5.901 0.546 6.783 1.00 91.31 89 ASN A CA 1
ATOM 683 C C . ASN A 1 89 ? 4.681 -0.413 6.724 1.00 91.31 89 ASN A C 1
ATOM 685 O O . ASN A 1 89 ? 4.509 -1.230 7.634 1.00 91.31 89 ASN A O 1
ATOM 689 N N . PRO A 1 90 ? 3.836 -0.340 5.682 1.00 94.25 90 PRO A N 1
ATOM 690 C CA . PRO A 1 90 ? 2.600 -1.119 5.583 1.00 94.25 90 PRO A CA 1
ATOM 691 C C . PRO A 1 90 ? 2.860 -2.572 5.143 1.00 94.25 90 PRO A C 1
ATOM 693 O O . PRO A 1 90 ? 2.318 -3.031 4.136 1.00 94.25 90 PRO A O 1
ATOM 696 N N . SER A 1 91 ? 3.754 -3.297 5.825 1.00 95.12 91 SER A N 1
ATOM 697 C CA . SER A 1 91 ? 3.955 -4.739 5.607 1.00 95.12 91 SER A CA 1
ATOM 698 C C . SER A 1 91 ? 2.779 -5.533 6.169 1.00 95.12 91 SER A C 1
ATOM 700 O O . SER A 1 91 ? 2.082 -5.063 7.066 1.00 95.12 91 SER A O 1
ATOM 702 N N . ALA A 1 92 ? 2.562 -6.756 5.681 1.00 95.94 92 ALA A N 1
ATOM 703 C CA . ALA A 1 92 ? 1.471 -7.590 6.182 1.00 95.94 92 ALA A CA 1
ATOM 704 C C . ALA A 1 92 ? 1.586 -7.827 7.700 1.00 95.94 92 ALA A C 1
ATOM 706 O O . ALA A 1 92 ? 0.591 -7.746 8.415 1.00 95.94 92 ALA A O 1
ATOM 707 N N . ASP A 1 93 ? 2.803 -8.030 8.209 1.00 94.19 93 ASP A N 1
ATOM 708 C CA . ASP A 1 93 ? 3.037 -8.260 9.638 1.00 94.19 93 ASP A CA 1
ATOM 709 C C . ASP A 1 93 ? 2.811 -6.999 10.480 1.00 94.19 93 ASP A C 1
ATOM 711 O O . ASP A 1 93 ? 2.220 -7.076 11.559 1.00 94.19 93 ASP A O 1
ATOM 715 N N . ASN A 1 94 ? 3.212 -5.823 9.981 1.00 95.19 94 ASN A N 1
ATOM 716 C CA . ASN A 1 94 ? 2.966 -4.556 10.673 1.00 95.19 94 ASN A CA 1
ATOM 717 C C . ASN A 1 94 ? 1.473 -4.224 10.710 1.00 95.19 94 ASN A C 1
ATOM 719 O O . ASN A 1 94 ? 0.968 -3.801 11.747 1.00 95.19 94 ASN A O 1
ATOM 723 N N . ILE A 1 95 ? 0.758 -4.454 9.607 1.00 96.75 95 ILE A N 1
ATOM 724 C CA . ILE A 1 95 ? -0.693 -4.254 9.528 1.00 96.75 95 ILE A CA 1
ATOM 725 C C . ILE A 1 95 ? -1.404 -5.222 10.479 1.00 96.75 95 ILE A C 1
ATOM 727 O O . ILE A 1 95 ? -2.220 -4.796 11.291 1.00 96.75 95 ILE A O 1
ATOM 731 N N . LYS A 1 96 ? -1.040 -6.509 10.468 1.00 95.88 96 LYS A N 1
ATOM 732 C CA . LYS A 1 96 ? -1.580 -7.498 11.411 1.00 95.88 96 LYS A CA 1
ATOM 733 C C . LYS A 1 96 ? -1.329 -7.090 12.866 1.00 95.88 96 LYS A C 1
ATOM 735 O O . LYS A 1 96 ? -2.244 -7.124 13.681 1.00 95.88 96 LYS A O 1
ATOM 740 N N . THR A 1 97 ? -0.114 -6.650 13.187 1.00 94.50 97 THR A N 1
ATOM 741 C CA . THR A 1 97 ? 0.254 -6.189 14.536 1.00 94.50 97 THR A CA 1
ATOM 742 C C . THR A 1 97 ? -0.524 -4.943 14.955 1.00 94.50 97 THR A C 1
ATOM 744 O O . THR A 1 97 ? -0.879 -4.815 16.127 1.00 94.50 97 THR A O 1
ATOM 747 N N . LEU A 1 98 ? -0.802 -4.035 14.015 1.00 95.75 98 LEU A N 1
ATOM 748 C CA . LEU A 1 98 ? -1.626 -2.857 14.256 1.00 95.75 98 LEU A CA 1
ATOM 749 C C . LEU A 1 98 ? -3.063 -3.265 14.612 1.00 95.75 98 LEU A C 1
ATOM 751 O O . LEU A 1 98 ? -3.572 -2.864 15.653 1.00 95.75 98 LEU A O 1
ATOM 755 N N . PHE A 1 99 ? -3.686 -4.121 13.805 1.00 96.25 99 PHE A N 1
ATOM 756 C CA . PHE A 1 99 ? -5.060 -4.583 14.030 1.00 96.25 99 PHE A CA 1
ATOM 757 C C . PHE A 1 99 ? -5.209 -5.484 15.266 1.00 96.25 99 PHE A C 1
ATOM 759 O O . PHE A 1 99 ? -6.240 -5.452 15.940 1.00 96.25 99 PHE A O 1
ATOM 766 N N . LEU A 1 100 ? -4.146 -6.182 15.674 1.00 95.06 100 LEU A N 1
ATOM 767 C CA . LEU A 1 100 ? -4.121 -6.915 16.941 1.00 95.06 100 LEU A CA 1
ATOM 768 C C . LEU A 1 100 ? -4.353 -5.997 18.157 1.00 95.06 100 LEU A C 1
ATOM 770 O O . LEU A 1 100 ? -4.874 -6.451 19.175 1.00 95.06 100 LEU A O 1
ATOM 774 N N . LYS A 1 101 ? -4.034 -4.696 18.064 1.00 93.12 101 LYS A N 1
ATOM 775 C CA . LYS A 1 101 ? -4.272 -3.710 19.140 1.00 93.12 101 LYS A CA 1
ATOM 776 C C . LYS A 1 101 ? -5.750 -3.467 19.437 1.00 93.12 101 LYS A C 1
ATOM 778 O O . LYS A 1 101 ? -6.059 -2.955 20.510 1.00 93.12 101 LYS A O 1
ATOM 783 N N . ILE A 1 102 ? -6.635 -3.847 18.517 1.00 94.75 102 ILE A N 1
ATOM 784 C CA . ILE A 1 102 ? -8.093 -3.791 18.684 1.00 94.75 102 ILE A CA 1
ATOM 785 C C . ILE A 1 102 ? -8.721 -5.192 18.741 1.00 94.75 102 ILE A C 1
ATOM 787 O O . ILE A 1 102 ? -9.925 -5.338 18.571 1.00 94.75 102 ILE A O 1
ATOM 791 N N . GLY A 1 103 ? -7.915 -6.232 18.988 1.00 95.00 103 GLY A N 1
ATOM 792 C CA . GLY A 1 103 ? -8.391 -7.607 19.162 1.00 95.00 103 GLY A CA 1
ATOM 793 C C . GLY A 1 103 ? -8.602 -8.395 17.867 1.00 95.00 103 GLY A C 1
ATOM 794 O O . GLY A 1 103 ? -9.016 -9.550 17.930 1.00 95.00 103 GLY A O 1
ATOM 795 N N . VAL A 1 104 ? -8.279 -7.829 16.700 1.00 96.12 104 VAL A N 1
ATOM 796 C CA . VAL A 1 104 ? -8.356 -8.547 15.420 1.00 96.12 104 VAL A CA 1
ATOM 797 C C . VAL A 1 104 ? -7.077 -9.364 15.236 1.00 96.12 104 VAL A C 1
ATOM 799 O O . VAL A 1 104 ? -6.008 -8.818 14.963 1.00 96.12 104 VAL A O 1
ATOM 802 N N . SER A 1 105 ? -7.176 -10.683 15.420 1.00 94.56 105 SER A N 1
ATOM 803 C CA . SER A 1 105 ? -6.020 -11.589 15.410 1.00 94.56 105 SER A CA 1
ATOM 804 C C . SER A 1 105 ? -5.324 -11.654 14.051 1.00 94.56 105 SER A C 1
ATOM 806 O O . SER A 1 105 ? -4.094 -11.703 14.003 1.00 94.56 105 SER A O 1
ATOM 808 N N . ASP A 1 106 ? -6.086 -11.635 12.955 1.00 95.69 106 ASP A N 1
ATOM 809 C CA . ASP A 1 106 ? -5.561 -11.580 11.597 1.00 95.69 106 ASP A CA 1
ATOM 810 C C . ASP A 1 106 ? -6.514 -10.852 10.636 1.00 95.69 106 ASP A C 1
ATOM 812 O O . ASP A 1 106 ? -7.431 -11.441 10.079 1.00 95.69 106 ASP A O 1
ATOM 816 N N . VAL A 1 107 ? -6.262 -9.560 10.411 1.00 97.19 107 VAL A N 1
ATOM 817 C CA . VAL A 1 107 ? -7.078 -8.698 9.527 1.00 97.19 107 VAL A CA 1
ATOM 818 C C . VAL A 1 107 ? -7.023 -9.097 8.048 1.00 97.19 107 VAL A C 1
ATOM 820 O O . VAL A 1 107 ? -7.739 -8.544 7.226 1.00 97.19 107 VAL A O 1
ATOM 823 N N . PHE A 1 108 ? -6.143 -10.023 7.673 1.00 97.75 108 PHE A N 1
ATOM 824 C CA . PHE A 1 108 ? -6.096 -10.534 6.311 1.00 97.75 108 PHE A CA 1
ATOM 825 C C . PHE A 1 108 ? -6.882 -11.835 6.158 1.00 97.75 108 PHE A C 1
ATOM 827 O O . PHE A 1 108 ? -6.967 -12.316 5.033 1.00 97.75 108 PHE A O 1
ATOM 834 N N . ASP A 1 109 ? -7.364 -12.475 7.224 1.00 96.62 109 ASP A N 1
ATOM 835 C CA . ASP A 1 109 ? -7.977 -13.798 7.095 1.00 96.62 109 ASP A CA 1
ATOM 836 C C . ASP A 1 109 ? -9.214 -13.767 6.188 1.00 96.62 109 ASP A C 1
ATOM 838 O O . ASP A 1 109 ? -10.148 -13.014 6.418 1.00 96.62 109 ASP A O 1
ATOM 842 N N . GLY A 1 110 ? -9.206 -14.566 5.119 1.00 95.56 110 GLY A N 1
ATOM 843 C CA . GLY A 1 110 ? -10.239 -14.540 4.078 1.00 95.56 110 GLY A CA 1
ATOM 844 C C . GLY A 1 110 ? -10.065 -13.469 2.987 1.00 95.56 110 GLY A C 1
ATOM 845 O O . GLY A 1 110 ? -10.696 -13.587 1.933 1.00 95.56 110 GLY A O 1
ATOM 846 N N . LEU A 1 111 ? -9.1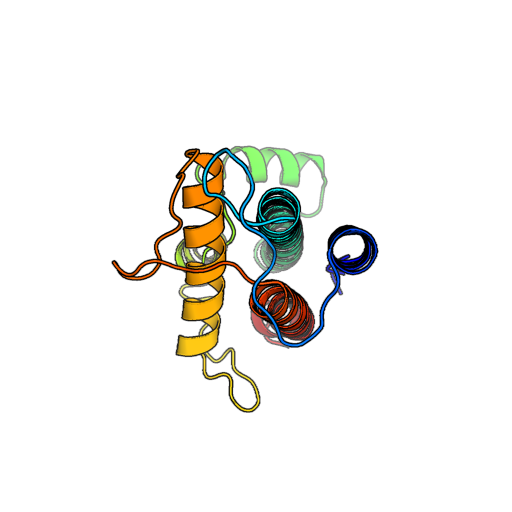71 -12.480 3.143 1.00 97.50 111 LEU A N 1
ATOM 847 C CA . LEU A 1 111 ? -8.932 -11.469 2.104 1.00 97.50 111 LEU A CA 1
ATOM 848 C C . LEU A 1 111 ? -8.313 -12.105 0.859 1.00 97.50 111 LEU A C 1
ATOM 850 O O . LEU A 1 111 ? -7.161 -12.553 0.866 1.00 97.50 111 LEU A O 1
ATOM 854 N N . SER A 1 112 ? -9.065 -12.109 -0.233 1.00 97.06 112 SER A N 1
ATOM 855 C CA . SER A 1 112 ? -8.617 -12.605 -1.529 1.00 97.06 112 SER A CA 1
ATOM 856 C C . SER A 1 112 ? -9.464 -12.024 -2.654 1.00 97.06 112 SER A C 1
ATOM 858 O O . SER A 1 112 ? -10.537 -11.466 -2.431 1.00 97.06 112 SER A O 1
ATOM 860 N N . TRP A 1 113 ? -8.974 -12.138 -3.883 1.00 96.25 113 TRP A N 1
ATOM 861 C CA . TRP A 1 113 ? -9.756 -11.836 -5.078 1.00 96.25 113 TRP A CA 1
ATOM 862 C C . TRP A 1 113 ? -9.267 -12.664 -6.264 1.00 96.25 113 TRP A C 1
ATOM 864 O O . TRP A 1 113 ? -8.339 -13.470 -6.147 1.00 96.25 113 TRP A O 1
ATOM 874 N N . ARG A 1 114 ? -9.908 -12.493 -7.428 1.00 94.69 114 ARG A N 1
ATOM 875 C CA . ARG A 1 114 ? -9.594 -13.254 -8.644 1.00 94.69 114 ARG A CA 1
ATOM 876 C C . ARG A 1 114 ? -8.090 -13.223 -8.933 1.00 94.69 114 ARG A C 1
ATOM 878 O O . ARG A 1 114 ? -7.515 -12.158 -9.135 1.00 94.69 114 ARG A O 1
ATOM 885 N N . ASN A 1 115 ? -7.481 -14.409 -8.996 1.00 92.25 115 ASN A N 1
ATOM 886 C CA . ASN A 1 115 ? -6.047 -14.614 -9.234 1.00 92.25 115 ASN A CA 1
ATOM 887 C C . ASN A 1 115 ? -5.115 -13.964 -8.185 1.00 92.25 115 ASN A C 1
ATOM 889 O O . ASN A 1 115 ? -3.947 -13.706 -8.475 1.00 92.25 115 ASN A O 1
ATOM 893 N N . CYS A 1 116 ? -5.611 -13.694 -6.977 1.00 95.88 116 CYS A N 1
ATOM 894 C CA . CYS A 1 116 ? -4.840 -13.144 -5.866 1.00 95.88 116 CYS A CA 1
ATOM 895 C C . CYS A 1 116 ? -5.303 -13.792 -4.546 1.00 95.88 116 CYS A C 1
ATOM 897 O O . CYS A 1 116 ? -6.133 -13.222 -3.830 1.00 95.88 116 CYS A O 1
ATOM 899 N N . PRO A 1 117 ? -4.824 -15.011 -4.227 1.00 96.62 117 PRO A N 1
ATOM 900 C CA . PRO A 1 117 ? -5.109 -15.638 -2.940 1.00 96.62 117 PRO A CA 1
ATOM 901 C C . PRO A 1 117 ? -4.459 -14.847 -1.799 1.00 96.62 117 PRO A C 1
ATOM 903 O O . PRO A 1 117 ? -3.514 -14.086 -2.022 1.00 96.62 117 PRO A O 1
ATOM 906 N N . ASN A 1 118 ? -4.903 -15.077 -0.562 1.00 96.62 118 ASN A N 1
ATOM 907 C CA . ASN A 1 118 ? -4.421 -14.341 0.610 1.00 96.62 118 ASN A CA 1
ATOM 908 C C . ASN A 1 118 ? -2.889 -14.329 0.759 1.00 96.62 118 ASN A C 1
ATOM 910 O O . ASN A 1 118 ? -2.278 -13.298 1.040 1.00 96.62 118 ASN A O 1
ATOM 914 N N . THR A 1 119 ? -2.242 -15.462 0.481 1.00 96.44 119 THR A N 1
ATOM 915 C CA . THR A 1 119 ? -0.777 -15.582 0.474 1.00 96.44 119 THR A CA 1
ATOM 916 C C . THR A 1 119 ? -0.113 -14.616 -0.511 1.00 96.44 119 THR A C 1
ATOM 918 O O . THR A 1 119 ? 0.932 -14.042 -0.2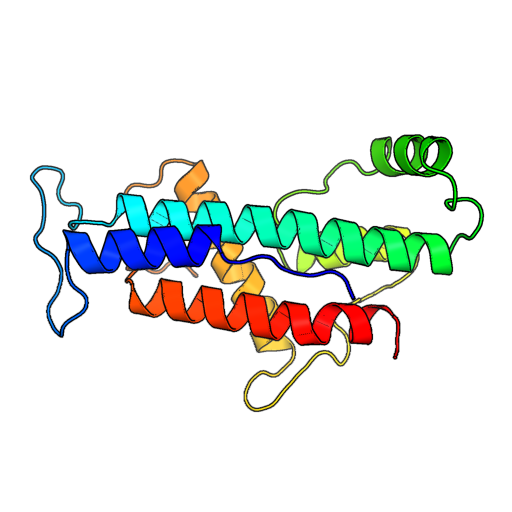07 1.00 96.44 119 THR A O 1
ATOM 921 N N . THR A 1 120 ? -0.735 -14.374 -1.668 1.00 96.38 120 THR A N 1
ATOM 922 C CA . THR A 1 120 ? -0.251 -13.415 -2.673 1.00 96.38 120 THR A CA 1
ATOM 923 C C . THR A 1 120 ? -0.463 -11.972 -2.229 1.00 96.38 120 THR A C 1
ATOM 925 O O . THR A 1 120 ? 0.428 -11.153 -2.448 1.00 96.38 120 THR A O 1
ATOM 928 N N . VAL A 1 121 ? -1.580 -11.659 -1.562 1.00 96.94 121 VAL A N 1
ATOM 929 C CA . VAL A 1 121 ? -1.825 -10.334 -0.957 1.00 96.94 121 VAL A CA 1
ATOM 930 C C . VAL A 1 121 ? -0.686 -9.982 0.001 1.00 96.94 121 VAL A C 1
ATOM 932 O O . VAL A 1 121 ? 0.029 -8.994 -0.186 1.00 96.94 121 VAL A O 1
ATOM 935 N N . ARG A 1 122 ? -0.433 -10.858 0.980 1.00 97.06 122 ARG A N 1
ATOM 936 C CA . ARG A 1 122 ? 0.641 -10.662 1.963 1.00 97.06 122 ARG A CA 1
ATOM 937 C C . ARG A 1 122 ? 2.011 -10.569 1.300 1.00 97.06 122 ARG A C 1
ATOM 939 O O . ARG A 1 122 ? 2.784 -9.663 1.604 1.00 97.06 122 ARG A O 1
ATOM 946 N N . SER A 1 123 ? 2.297 -11.474 0.364 1.00 95.25 123 SER A N 1
ATOM 947 C CA . SER A 1 123 ? 3.573 -11.503 -0.354 1.00 95.25 123 SER A CA 1
ATOM 948 C C . SER A 1 123 ? 3.830 -10.203 -1.122 1.00 95.25 123 SER A C 1
ATOM 950 O O . SER A 1 123 ? 4.929 -9.659 -1.031 1.00 95.25 123 SER A O 1
ATOM 952 N N . ARG A 1 124 ? 2.825 -9.644 -1.810 1.00 95.38 124 ARG A N 1
ATOM 953 C CA . ARG A 1 124 ? 2.968 -8.385 -2.561 1.00 95.38 124 ARG A CA 1
ATOM 954 C C . ARG A 1 124 ? 3.178 -7.173 -1.655 1.00 95.38 124 ARG A C 1
ATOM 956 O O . ARG A 1 124 ? 4.044 -6.355 -1.967 1.00 95.38 124 ARG A O 1
ATOM 963 N N . LEU A 1 125 ? 2.463 -7.075 -0.527 1.00 95.81 125 LEU A N 1
ATOM 964 C CA . LEU A 1 125 ? 2.733 -6.040 0.487 1.00 95.81 125 LEU A CA 1
ATOM 965 C C . LEU A 1 125 ? 4.161 -6.162 1.017 1.00 95.81 125 LEU A C 1
ATOM 967 O O . LEU A 1 125 ? 4.906 -5.182 1.036 1.00 95.81 125 LEU A O 1
ATOM 971 N N . ASN A 1 126 ? 4.574 -7.365 1.406 1.00 94.75 126 ASN A N 1
ATOM 972 C CA . ASN A 1 126 ? 5.913 -7.590 1.942 1.00 94.75 126 ASN A CA 1
ATOM 973 C C . ASN A 1 126 ? 6.994 -7.280 0.903 1.00 94.75 126 ASN A C 1
ATOM 975 O O . ASN A 1 126 ? 7.984 -6.631 1.233 1.00 94.75 126 ASN A O 1
ATOM 979 N N . GLN A 1 127 ? 6.780 -7.644 -0.361 1.00 95.00 127 GLN A N 1
ATOM 980 C CA . GLN A 1 127 ? 7.695 -7.327 -1.450 1.00 95.00 127 GLN A CA 1
ATOM 981 C C . GLN A 1 127 ? 7.833 -5.815 -1.665 1.00 95.00 127 GLN A C 1
ATOM 983 O O . GLN A 1 127 ? 8.957 -5.321 -1.768 1.00 95.00 127 GLN A O 1
ATOM 988 N N . LEU A 1 128 ? 6.723 -5.069 -1.705 1.00 95.19 128 LEU A N 1
ATOM 989 C CA . LEU A 1 128 ? 6.752 -3.610 -1.837 1.00 95.19 128 LEU A CA 1
ATOM 990 C C . LEU A 1 128 ? 7.563 -2.971 -0.700 1.00 95.19 128 LEU A C 1
ATOM 992 O O . LEU A 1 128 ? 8.429 -2.131 -0.946 1.00 95.19 128 LEU A O 1
ATOM 996 N N . ASN A 1 129 ? 7.321 -3.404 0.538 1.00 93.62 129 ASN A N 1
ATOM 997 C CA . ASN A 1 129 ? 8.009 -2.871 1.711 1.00 93.62 129 ASN A CA 1
ATOM 998 C C . ASN A 1 129 ? 9.478 -3.280 1.777 1.00 93.62 129 ASN A C 1
ATOM 1000 O O . ASN A 1 129 ? 10.312 -2.469 2.171 1.00 93.62 129 ASN A O 1
ATOM 1004 N N . HIS A 1 130 ? 9.820 -4.493 1.349 1.00 93.62 130 HIS A N 1
ATOM 1005 C CA . HIS A 1 130 ? 11.206 -4.930 1.256 1.00 93.62 130 HIS A CA 1
ATOM 1006 C C . HIS A 1 130 ? 11.985 -4.045 0.275 1.00 93.62 130 HIS A C 1
ATOM 1008 O O . HIS A 1 130 ? 13.017 -3.485 0.642 1.00 93.62 130 HIS A O 1
ATOM 1014 N N . VAL A 1 131 ? 11.427 -3.796 -0.918 1.00 95.06 131 VAL A N 1
ATOM 1015 C CA . VAL A 1 131 ? 12.016 -2.866 -1.895 1.00 95.06 131 VAL A CA 1
ATOM 1016 C C . VAL A 1 131 ? 12.130 -1.453 -1.313 1.00 95.06 131 VAL A C 1
ATOM 1018 O O . VAL A 1 131 ? 13.186 -0.830 -1.433 1.00 95.06 131 VAL A O 1
ATOM 1021 N N . ARG A 1 132 ? 11.086 -0.943 -0.646 1.00 94.69 132 ARG A N 1
ATOM 1022 C CA . ARG A 1 132 ? 11.111 0.377 0.006 1.00 94.69 132 ARG A CA 1
ATOM 1023 C C . ARG A 1 132 ? 12.196 0.473 1.076 1.00 94.69 132 ARG A C 1
ATOM 1025 O O . ARG A 1 132 ? 12.888 1.484 1.131 1.00 94.69 132 ARG A O 1
ATOM 1032 N N . ASN A 1 133 ? 12.363 -0.550 1.910 1.00 93.38 133 ASN A N 1
ATOM 1033 C CA . ASN A 1 133 ? 13.392 -0.570 2.948 1.00 93.38 133 ASN A CA 1
ATOM 1034 C C . ASN A 1 133 ? 14.795 -0.607 2.331 1.00 93.38 133 ASN A C 1
ATOM 1036 O O . ASN A 1 133 ? 15.648 0.168 2.753 1.00 93.38 133 ASN A O 1
ATOM 1040 N N . SER A 1 134 ? 15.029 -1.407 1.284 1.00 92.81 134 SER A N 1
ATOM 1041 C CA . SER A 1 134 ? 16.304 -1.374 0.549 1.00 92.81 134 SER A CA 1
ATOM 1042 C C . SER A 1 134 ? 16.610 0.022 -0.004 1.00 92.81 134 SER A C 1
ATOM 1044 O O . SER A 1 134 ? 17.742 0.486 0.103 1.00 92.81 134 SER A O 1
ATOM 1046 N N . ILE A 1 135 ? 15.606 0.716 -0.554 1.00 93.69 135 ILE A N 1
ATOM 1047 C CA . ILE A 1 135 ? 15.760 2.098 -1.036 1.00 93.69 135 ILE A CA 1
ATOM 1048 C C . ILE A 1 135 ? 16.094 3.045 0.120 1.00 93.69 135 ILE A C 1
ATOM 1050 O O . ILE A 1 135 ? 17.030 3.831 0.005 1.00 93.69 135 ILE A O 1
ATOM 1054 N N . ALA A 1 136 ? 15.360 2.960 1.232 1.00 90.81 136 ALA A N 1
ATOM 1055 C CA . ALA A 1 136 ? 15.558 3.817 2.400 1.00 90.81 136 ALA A CA 1
ATOM 1056 C C . ALA A 1 136 ? 16.943 3.640 3.045 1.00 90.81 136 ALA A C 1
ATOM 1058 O O . ALA A 1 136 ? 17.504 4.601 3.561 1.00 90.81 136 ALA A O 1
ATOM 1059 N N . HIS A 1 137 ? 17.516 2.436 2.975 1.00 91.38 137 HIS A N 1
ATOM 1060 C CA . HIS A 1 137 ? 18.880 2.150 3.427 1.00 91.38 137 HIS A CA 1
ATOM 1061 C C . HIS A 1 137 ? 19.961 2.447 2.372 1.00 91.38 137 HIS A C 1
ATOM 1063 O O . HIS A 1 137 ? 21.127 2.129 2.590 1.00 91.38 137 HIS A O 1
ATOM 1069 N N . GLY A 1 138 ? 19.602 3.048 1.233 1.00 87.38 138 GLY A N 1
ATOM 1070 C CA . GLY A 1 138 ? 20.563 3.465 0.210 1.00 87.38 138 GLY A CA 1
ATOM 1071 C C . GLY A 1 138 ? 21.158 2.317 -0.608 1.00 87.38 138 GLY A C 1
ATOM 1072 O O . GLY A 1 138 ? 22.240 2.468 -1.168 1.00 87.38 138 GLY A O 1
ATOM 1073 N N . ALA A 1 139 ? 20.484 1.165 -0.697 1.00 86.31 139 ALA A N 1
ATOM 1074 C CA . ALA A 1 139 ? 21.016 0.009 -1.412 1.00 86.31 139 ALA A CA 1
ATOM 1075 C C . ALA A 1 139 ? 21.224 0.306 -2.909 1.00 86.31 139 ALA A C 1
ATOM 1077 O O . ALA A 1 139 ? 20.279 0.619 -3.643 1.00 86.31 139 ALA A O 1
ATOM 1078 N N . THR A 1 140 ? 22.460 0.141 -3.388 1.00 81.81 140 THR A N 1
ATOM 1079 C CA . THR A 1 140 ? 22.812 0.285 -4.810 1.00 81.81 140 THR A CA 1
ATOM 1080 C C . THR A 1 140 ? 22.106 -0.767 -5.664 1.00 81.81 140 THR A C 1
ATOM 1082 O O . THR A 1 140 ? 21.525 -0.432 -6.697 1.00 81.81 140 THR A O 1
ATOM 1085 N N . VAL A 1 141 ? 22.072 -2.014 -5.186 1.00 84.69 141 VAL A N 1
ATOM 1086 C CA . VAL A 1 141 ? 21.339 -3.135 -5.788 1.00 84.69 141 VAL A CA 1
ATOM 1087 C C . VAL A 1 141 ? 20.157 -3.478 -4.891 1.00 84.69 141 VAL A C 1
ATOM 1089 O O . VAL A 1 141 ? 20.317 -3.732 -3.700 1.00 84.69 141 VAL A O 1
ATOM 1092 N N . LEU A 1 142 ? 18.954 -3.467 -5.462 1.00 89.00 142 LEU A N 1
ATOM 1093 C CA . LEU A 1 142 ? 17.754 -3.899 -4.752 1.00 89.00 142 LEU A CA 1
ATOM 1094 C C . LEU A 1 142 ? 17.732 -5.423 -4.740 1.00 89.00 142 LEU A C 1
ATOM 1096 O O . LEU A 1 142 ? 17.984 -6.033 -5.776 1.00 89.00 142 LEU A O 1
ATOM 1100 N N . ARG A 1 143 ? 17.395 -6.029 -3.605 1.00 84.44 143 ARG A N 1
ATOM 1101 C CA . ARG A 1 143 ? 17.203 -7.478 -3.495 1.00 84.44 143 ARG A CA 1
ATOM 1102 C C . ARG A 1 143 ? 15.786 -7.767 -3.031 1.00 84.44 143 ARG A C 1
ATOM 1104 O O . ARG A 1 143 ? 15.182 -6.919 -2.390 1.00 84.44 143 ARG A O 1
ATOM 1111 N N . VAL A 1 144 ? 15.244 -8.914 -3.419 1.00 85.62 144 VAL A N 1
ATOM 1112 C CA . VAL A 1 144 ? 13.981 -9.482 -2.924 1.00 85.62 144 VAL A CA 1
ATOM 1113 C C . VAL A 1 144 ? 14.190 -10.988 -2.847 1.00 85.62 144 VAL A C 1
ATOM 1115 O O . VAL A 1 144 ? 14.565 -11.582 -3.855 1.00 85.62 144 VAL A O 1
ATOM 1118 N N . ASN A 1 145 ? 13.933 -11.600 -1.686 1.00 82.44 145 ASN A N 1
ATOM 1119 C CA . ASN A 1 145 ? 14.128 -13.041 -1.456 1.00 82.44 145 ASN A CA 1
ATOM 1120 C C . ASN A 1 145 ? 15.530 -13.511 -1.888 1.00 82.44 145 ASN A C 1
ATOM 1122 O O . ASN A 1 145 ? 15.664 -14.411 -2.712 1.00 82.44 145 ASN A O 1
ATOM 1126 N N . ASP A 1 146 ? 16.562 -12.812 -1.410 1.00 81.88 146 ASP A N 1
ATOM 1127 C CA . ASP A 1 146 ? 17.976 -13.077 -1.709 1.00 81.88 146 ASP A CA 1
ATOM 1128 C C . ASP A 1 146 ? 18.383 -13.004 -3.191 1.00 81.88 146 ASP A C 1
ATOM 1130 O O . ASP A 1 146 ? 19.531 -13.288 -3.529 1.00 81.88 146 ASP A O 1
ATOM 1134 N N . ALA A 1 147 ? 17.513 -12.519 -4.077 1.00 85.94 147 ALA A N 1
ATOM 1135 C CA . ALA A 1 147 ? 17.807 -12.336 -5.494 1.00 85.94 147 ALA A CA 1
ATOM 1136 C C . ALA A 1 147 ? 17.851 -10.855 -5.885 1.00 85.94 147 ALA A C 1
ATOM 1138 O O . ALA A 1 147 ? 17.090 -10.039 -5.358 1.00 85.94 147 ALA A O 1
ATOM 1139 N N . ASP A 1 148 ? 18.710 -10.518 -6.848 1.00 89.19 148 ASP A N 1
ATOM 1140 C CA . ASP A 1 148 ? 18.758 -9.185 -7.447 1.00 89.19 148 ASP A CA 1
ATOM 1141 C C . ASP A 1 148 ? 17.411 -8.829 -8.078 1.00 89.19 148 ASP A C 1
ATOM 1143 O O . ASP A 1 148 ? 16.838 -9.552 -8.899 1.00 89.19 148 ASP A O 1
ATOM 1147 N N . TYR A 1 149 ? 16.899 -7.664 -7.707 1.00 89.62 149 TYR A N 1
ATOM 1148 C CA . TYR A 1 149 ? 15.583 -7.201 -8.090 1.00 89.62 149 TYR A CA 1
ATOM 1149 C C . TYR A 1 149 ? 15.678 -5.978 -8.996 1.00 89.62 149 TYR A C 1
ATOM 1151 O O . TYR A 1 149 ? 15.783 -4.833 -8.558 1.00 89.62 149 TYR A O 1
ATOM 1159 N N . ALA A 1 150 ? 15.555 -6.205 -10.302 1.00 89.12 150 ALA A N 1
ATOM 1160 C CA . ALA A 1 150 ? 15.454 -5.108 -11.257 1.00 89.12 150 ALA A CA 1
ATOM 1161 C C . ALA A 1 150 ? 14.097 -4.398 -11.106 1.00 89.12 150 ALA A C 1
ATOM 1163 O O . ALA A 1 150 ? 13.068 -4.968 -11.475 1.00 89.12 150 ALA A O 1
ATOM 1164 N N . LEU A 1 151 ? 14.078 -3.171 -10.579 1.00 91.75 151 LEU A N 1
ATOM 1165 C CA . LEU A 1 151 ? 12.866 -2.359 -10.427 1.00 91.75 151 LEU A CA 1
ATOM 1166 C C . LEU A 1 151 ? 12.542 -1.626 -11.738 1.00 91.75 151 LEU A C 1
ATOM 1168 O O . LEU A 1 151 ? 13.004 -0.513 -11.990 1.00 91.75 151 LEU A O 1
ATOM 1172 N N . THR A 1 152 ? 11.772 -2.282 -12.603 1.00 91.44 152 THR A N 1
ATOM 1173 C CA . THR A 1 152 ? 11.359 -1.752 -13.912 1.00 91.44 152 THR A CA 1
ATOM 1174 C C . THR A 1 152 ? 10.049 -0.967 -13.823 1.00 91.44 152 THR A C 1
ATOM 1176 O O . THR A 1 152 ? 9.263 -1.168 -12.899 1.00 91.44 152 THR A O 1
ATOM 1179 N N . LEU A 1 153 ? 9.753 -0.138 -14.832 1.00 91.69 153 LEU A N 1
ATOM 1180 C CA . LEU A 1 153 ? 8.474 0.582 -14.921 1.00 91.69 153 LEU A CA 1
ATOM 1181 C C . LEU A 1 153 ? 7.261 -0.368 -14.904 1.00 91.69 153 LEU A C 1
ATOM 1183 O O . LEU A 1 153 ? 6.249 -0.070 -14.281 1.00 91.69 153 LEU A O 1
ATOM 1187 N N . VAL A 1 154 ? 7.373 -1.543 -15.532 1.00 92.31 154 VAL A N 1
ATOM 1188 C CA . VAL A 1 154 ? 6.319 -2.575 -15.508 1.00 92.31 154 VAL A CA 1
ATOM 1189 C C . VAL A 1 154 ? 6.040 -3.047 -14.078 1.00 92.31 154 VAL A C 1
ATOM 1191 O O . VAL A 1 154 ? 4.882 -3.174 -13.682 1.00 92.31 154 VAL A O 1
ATOM 1194 N N . LYS A 1 155 ? 7.089 -3.257 -13.275 1.00 94.12 155 LYS A N 1
ATOM 1195 C CA . LYS A 1 155 ? 6.949 -3.631 -11.861 1.00 94.12 155 LYS A CA 1
ATOM 1196 C C . LYS A 1 155 ? 6.344 -2.502 -11.027 1.00 94.12 155 LYS A C 1
ATOM 1198 O O . LYS A 1 155 ? 5.513 -2.785 -10.174 1.00 94.12 155 LYS A O 1
ATOM 1203 N N . ILE A 1 156 ? 6.684 -1.243 -11.313 1.00 95.94 156 ILE A N 1
ATOM 1204 C CA . ILE A 1 156 ? 6.035 -0.083 -10.678 1.00 95.94 156 ILE A CA 1
ATOM 1205 C C . ILE A 1 156 ? 4.536 -0.060 -10.975 1.00 95.94 156 ILE A C 1
ATOM 1207 O O . ILE A 1 156 ? 3.742 -0.005 -10.044 1.00 95.94 156 ILE A O 1
ATOM 1211 N N . LYS A 1 157 ? 4.139 -0.189 -12.246 1.00 96.31 157 LYS A N 1
ATOM 1212 C CA . LYS A 1 157 ? 2.720 -0.266 -12.634 1.00 96.31 157 LYS A CA 1
ATOM 1213 C C . LYS A 1 157 ? 2.008 -1.451 -11.975 1.00 96.31 157 LYS A C 1
ATOM 1215 O O . LYS A 1 157 ? 0.869 -1.327 -11.547 1.00 96.31 157 LYS A O 1
ATOM 1220 N N . THR A 1 158 ? 2.697 -2.585 -11.837 1.00 96.12 158 THR A N 1
ATOM 1221 C CA . THR A 1 158 ? 2.165 -3.762 -11.133 1.00 96.12 158 THR A CA 1
ATOM 1222 C C . THR A 1 158 ? 1.916 -3.469 -9.652 1.00 96.12 158 THR A C 1
ATOM 1224 O O . THR A 1 158 ? 0.858 -3.827 -9.142 1.00 96.12 158 THR A O 1
ATOM 1227 N N . PHE A 1 159 ? 2.848 -2.799 -8.966 1.00 97.38 159 PHE A N 1
ATOM 1228 C CA . PHE A 1 159 ? 2.644 -2.372 -7.580 1.00 97.38 159 PHE A CA 1
ATOM 1229 C C . PHE A 1 159 ? 1.524 -1.341 -7.444 1.00 97.38 159 PHE A C 1
ATOM 1231 O O . PHE A 1 159 ? 0.706 -1.484 -6.542 1.00 97.38 159 PHE A O 1
ATOM 1238 N N . ARG A 1 160 ? 1.439 -0.363 -8.351 1.00 97.94 160 ARG A N 1
ATOM 1239 C CA . ARG A 1 160 ? 0.366 0.644 -8.376 1.00 97.94 160 ARG A CA 1
ATOM 1240 C C . ARG A 1 160 ? -1.006 -0.017 -8.500 1.00 97.94 160 ARG A C 1
ATOM 1242 O O . ARG A 1 160 ? -1.865 0.200 -7.655 1.00 97.94 160 ARG A O 1
ATOM 1249 N N . ASN A 1 161 ? -1.187 -0.885 -9.495 1.00 97.38 161 ASN A N 1
ATOM 1250 C CA . ASN A 1 161 ? -2.448 -1.607 -9.708 1.00 97.38 161 ASN A CA 1
ATOM 1251 C C . ASN A 1 161 ? -2.786 -2.540 -8.538 1.00 97.38 161 ASN A C 1
ATOM 1253 O O . ASN A 1 161 ? -3.952 -2.761 -8.228 1.00 97.38 161 ASN A O 1
ATOM 1257 N N . TYR A 1 162 ? -1.767 -3.121 -7.900 1.00 97.62 162 TYR A N 1
ATOM 1258 C CA . TYR A 1 162 ? -1.964 -3.905 -6.688 1.00 97.62 162 TYR A CA 1
ATOM 1259 C C . TYR A 1 162 ? -2.441 -3.037 -5.517 1.00 97.62 162 TYR A C 1
ATOM 1261 O O . TYR A 1 162 ? -3.364 -3.446 -4.824 1.00 97.62 162 TYR A O 1
ATOM 1269 N N . ALA A 1 163 ? -1.831 -1.869 -5.301 1.00 97.88 163 ALA A N 1
ATOM 1270 C CA . ALA A 1 163 ? -2.187 -0.956 -4.218 1.00 97.88 163 ALA A CA 1
ATOM 1271 C C . ALA A 1 163 ? -3.641 -0.475 -4.342 1.00 97.88 163 ALA A C 1
ATOM 1273 O O . ALA A 1 163 ? -4.370 -0.507 -3.358 1.00 97.88 163 ALA A O 1
ATOM 1274 N N . GLU A 1 164 ? -4.070 -0.131 -5.557 1.00 97.69 164 GLU A N 1
ATOM 1275 C CA . GLU A 1 164 ? -5.468 0.187 -5.878 1.00 97.69 164 GLU A CA 1
ATOM 1276 C C . GLU A 1 164 ? -6.402 -0.985 -5.552 1.00 97.69 164 GLU A C 1
ATOM 1278 O O . GLU A 1 164 ? -7.298 -0.855 -4.725 1.00 97.69 164 GLU A O 1
ATOM 1283 N N . GLN A 1 165 ? -6.132 -2.178 -6.098 1.00 97.06 165 GLN A N 1
ATOM 1284 C CA . GLN A 1 165 ? -6.976 -3.351 -5.839 1.00 97.06 165 GLN A CA 1
ATOM 1285 C C . GLN A 1 165 ? -7.033 -3.745 -4.361 1.00 97.06 165 GLN A C 1
ATOM 1287 O O . GLN A 1 165 ? -8.046 -4.280 -3.906 1.00 97.06 165 GLN A O 1
ATOM 1292 N N . PHE A 1 166 ? -5.934 -3.536 -3.637 1.00 97.88 166 PHE A N 1
ATOM 1293 C CA . PHE A 1 166 ? -5.878 -3.731 -2.200 1.00 97.88 166 PHE A CA 1
ATOM 1294 C C . PHE A 1 166 ? -6.789 -2.725 -1.493 1.00 97.88 166 PHE A C 1
ATOM 1296 O O . PHE A 1 166 ? -7.622 -3.151 -0.701 1.00 97.88 166 PHE A O 1
ATOM 1303 N N . ALA A 1 167 ? -6.693 -1.432 -1.813 1.00 97.00 167 ALA A N 1
ATOM 1304 C CA . ALA A 1 167 ? -7.513 -0.393 -1.193 1.00 97.00 167 ALA A CA 1
ATOM 1305 C C . ALA A 1 167 ? -9.018 -0.561 -1.463 1.00 97.00 167 ALA A C 1
ATOM 1307 O O . ALA A 1 167 ? -9.822 -0.404 -0.547 1.00 97.00 167 ALA A O 1
ATOM 1308 N N . ASP A 1 168 ? -9.396 -0.990 -2.669 1.00 95.75 168 ASP A N 1
ATOM 1309 C CA . ASP A 1 168 ? -10.798 -1.257 -3.034 1.00 95.75 168 ASP A CA 1
ATOM 1310 C C . ASP A 1 168 ? -11.477 -2.319 -2.153 1.00 95.75 168 ASP A C 1
ATOM 1312 O O . ASP A 1 168 ? -12.702 -2.420 -2.125 1.00 95.75 168 ASP A O 1
ATOM 1316 N N . ARG A 1 169 ? -10.688 -3.191 -1.514 1.00 96.62 169 ARG A N 1
ATOM 1317 C CA . ARG A 1 169 ? -11.177 -4.413 -0.851 1.00 96.62 169 ARG A CA 1
ATOM 1318 C C . ARG A 1 169 ? -10.848 -4.455 0.629 1.00 96.62 169 ARG A C 1
ATOM 1320 O O . ARG A 1 169 ? -11.616 -5.011 1.405 1.00 96.62 169 ARG A O 1
ATOM 1327 N N . PHE A 1 170 ? -9.695 -3.917 1.013 1.00 97.94 170 PHE A N 1
ATOM 1328 C CA . PHE A 1 170 ? -9.162 -4.056 2.359 1.00 97.94 170 PHE A CA 1
ATOM 1329 C C . PHE A 1 170 ? -10.051 -3.385 3.400 1.00 97.94 170 PHE A C 1
ATOM 1331 O O . PHE A 1 170 ? -10.297 -3.995 4.430 1.00 97.94 170 PHE A O 1
ATOM 1338 N N . GLU A 1 171 ? -10.568 -2.181 3.134 1.00 96.94 171 GLU A N 1
ATOM 1339 C CA . GLU A 1 171 ? -11.461 -1.491 4.074 1.00 96.94 171 GLU A CA 1
ATOM 1340 C C . GLU A 1 171 ? -12.720 -2.311 4.370 1.00 96.94 171 GLU A C 1
ATOM 1342 O O . GLU A 1 171 ? -13.002 -2.589 5.531 1.00 96.94 171 GLU A O 1
ATOM 1347 N N . GLN A 1 172 ? -13.448 -2.734 3.331 1.00 96.06 172 GLN A N 1
ATOM 1348 C CA . GLN A 1 172 ? -14.677 -3.525 3.483 1.00 96.06 172 GLN A CA 1
ATOM 1349 C C . GLN A 1 172 ? -14.395 -4.828 4.234 1.00 96.06 172 GLN A C 1
ATOM 1351 O O . GLN A 1 172 ? -15.040 -5.135 5.235 1.00 96.06 172 GLN A O 1
ATOM 1356 N N . HIS A 1 173 ? -13.332 -5.522 3.825 1.00 97.19 173 HIS A N 1
ATOM 1357 C CA . HIS A 1 173 ? -12.884 -6.740 4.478 1.00 97.19 173 HIS A CA 1
ATOM 1358 C C . HIS A 1 173 ? -12.544 -6.533 5.961 1.00 97.19 173 HIS A C 1
ATOM 1360 O O . HIS A 1 173 ? -12.991 -7.305 6.805 1.00 97.19 173 HIS A O 1
ATOM 1366 N N . ALA A 1 174 ? -11.784 -5.485 6.288 1.00 97.00 174 ALA A N 1
ATOM 1367 C CA . ALA A 1 174 ? -11.383 -5.172 7.656 1.00 97.00 174 ALA A CA 1
ATOM 1368 C C . ALA A 1 174 ? -12.578 -4.789 8.545 1.00 97.00 174 ALA A C 1
ATOM 1370 O O . ALA A 1 174 ? -12.552 -5.057 9.745 1.00 97.00 174 ALA A O 1
ATOM 1371 N N . LEU A 1 175 ? -13.627 -4.202 7.960 1.00 94.62 175 LEU A N 1
ATOM 1372 C CA . LEU A 1 175 ? -14.889 -3.891 8.637 1.00 94.62 175 LEU A CA 1
ATOM 1373 C C . LEU A 1 175 ? -15.824 -5.105 8.772 1.00 94.62 175 LEU A C 1
ATOM 1375 O O . LEU A 1 175 ? -16.803 -5.031 9.517 1.00 94.62 175 LEU A O 1
ATOM 1379 N N . GLY A 1 176 ? -15.539 -6.209 8.076 1.00 89.69 176 GLY A N 1
ATOM 1380 C CA . GLY A 1 176 ? -16.402 -7.390 8.029 1.00 89.69 176 GLY A CA 1
ATOM 1381 C C . GLY A 1 176 ? -17.690 -7.175 7.227 1.00 89.69 176 GLY A C 1
ATOM 1382 O O . GLY A 1 176 ? -18.716 -7.760 7.577 1.00 89.69 176 GLY A O 1
ATOM 1383 N N . ILE A 1 177 ? -17.644 -6.318 6.199 1.00 69.75 177 ILE A N 1
ATOM 1384 C CA . ILE A 1 177 ? -18.772 -5.949 5.321 1.00 69.75 177 ILE A CA 1
ATOM 1385 C C . ILE A 1 177 ? -18.554 -6.515 3.916 1.00 69.75 177 ILE A C 1
ATOM 1387 O O . ILE A 1 177 ? -17.394 -6.497 3.443 1.00 69.75 177 ILE A O 1
#

Radius of gyration: 17.81 Å; chains: 1; bounding box: 47×30×48 Å

Sequence (177 aa):
MVDLNLTYVDELINVRHVLHGGARGAPKKVEDGSREGASINRSCVVMMSALLQAYVQDVFKICAIQALPTLNTDAVWAAYWKQMKGWGNPSADNIKTLFLKIGVSDVFDGLSWRNCPNTTVRSRLNQLNHVRNSIAHGATVLRVNDADYALTLVKIKTFRNYAEQFADRFEQHALGI

Foldseek 3Di:
DQDLPCVVLVVLLVVLCVPQHDDPDFADQDPVRDGPCPVSLLVSLLVLQVSLLVSLVVLLLVLLCVLPVVCVDPVSVVVVVVVPPPSDTQALVSSCVSNVVSVRNHLLVPPADDVGPSVNLRLLSNQSVQQNVCVVVVPPFRDDPNHTDDSDSVNSVVSSVSSNVCSVGSSCSSNVD